Protein AF-A0A228IJ41-F1 (afdb_monomer)

Sequence (91 aa):
MTKSEFRARVFETARAKKLKVDQMQDGKDRIWFNLNSKKFLHADHIDSLFDLLRLPNLSRQAVNAEIERVAPGRPCTHKGMREIYEQIHRS

Solvent-accessible surface area (backbone atoms only — not comparable to full-atom values): 5377 Å² total; per-residue (Å²): 131,53,64,68,55,48,45,51,52,52,54,51,46,36,49,75,69,69,37,57,69,51,69,45,97,87,67,43,46,32,43,44,59,34,76,91,79,67,39,63,49,38,50,69,52,49,59,69,42,35,88,62,69,72,52,71,91,65,52,73,65,57,54,46,52,52,43,39,75,75,45,66,95,39,70,58,49,45,56,54,52,49,56,43,51,56,55,70,62,72,109

Mean predicted aligned error: 2.91 Å

Organism: NCBI:txid2015348

Radius of gyration: 12.0 Å; Cα contacts (8 Å, |Δi|>4): 103; chains: 1; bounding box: 31×25×35 Å

Nearest PDB structures (foldseek):
  4p40-assembly1_A  TM=5.061E-01  e=1.221E+00  Chlamydia pneumoniae
  6gx7-assembly1_G  TM=5.039E-01  e=1.665E+00  Chlamydia pneumoniae
  4qfg-assembly1_A  TM=5.362E-01  e=2.134E+00  Rattus norvegicus
  1ul7-assembly1_A  TM=6.593E-01  e=6.119E+00  Mus musculus
  5wi2-assembly2_B  TM=5.531E-01  e=8.342E+00  Homo sapiens

pLDDT: mean 93.28, std 5.95, range [55.28, 97.5]

Structure (mmCIF, N/CA/C/O backbone):
data_AF-A0A228IJ41-F1
#
_entry.id   AF-A0A228IJ41-F1
#
loop_
_atom_site.group_PDB
_atom_site.id
_atom_site.type_symbol
_atom_site.label_atom_id
_atom_site.label_alt_id
_atom_site.label_comp_id
_atom_site.label_asym_id
_atom_site.label_entity_id
_atom_site.label_seq_id
_atom_site.pdbx_PDB_ins_code
_atom_site.Cartn_x
_atom_site.Cartn_y
_atom_site.Cartn_z
_atom_site.occupancy
_atom_site.B_iso_or_equiv
_atom_site.auth_seq_id
_atom_site.auth_comp_id
_atom_site.auth_asym_id
_atom_site.auth_atom_id
_atom_site.pdbx_PDB_model_num
ATOM 1 N N . MET A 1 1 ? -16.364 1.410 4.252 1.00 90.38 1 MET A N 1
ATOM 2 C CA . MET A 1 1 ? -15.427 1.522 3.123 1.00 90.38 1 MET A CA 1
ATOM 3 C C . MET A 1 1 ? -15.469 0.235 2.319 1.00 90.38 1 MET A C 1
ATOM 5 O O . MET A 1 1 ? -15.181 -0.823 2.872 1.00 90.38 1 MET A O 1
ATOM 9 N N . THR A 1 2 ? -15.887 0.316 1.061 1.00 96.12 2 THR A N 1
ATOM 10 C CA . THR A 1 2 ? -15.863 -0.781 0.086 1.00 96.12 2 THR A CA 1
ATOM 11 C C . THR A 1 2 ? -14.445 -0.999 -0.454 1.00 96.12 2 THR A C 1
ATOM 13 O O . THR A 1 2 ? -13.552 -0.178 -0.238 1.00 96.12 2 THR A O 1
ATOM 16 N N . LYS A 1 3 ? -14.219 -2.108 -1.170 1.00 96.69 3 LYS A N 1
ATOM 17 C CA . LYS A 1 3 ? -12.914 -2.418 -1.777 1.00 96.69 3 LYS A CA 1
ATOM 18 C C . LYS A 1 3 ? -12.488 -1.358 -2.799 1.00 96.69 3 LYS A C 1
ATOM 20 O O . LYS A 1 3 ? -11.348 -0.904 -2.773 1.00 96.69 3 LYS A O 1
ATOM 25 N N . SER A 1 4 ? -13.419 -0.901 -3.639 1.00 95.88 4 SER A N 1
ATOM 26 C CA . SER A 1 4 ? -13.168 0.167 -4.612 1.00 95.88 4 SER A CA 1
ATOM 27 C C . SER A 1 4 ? -12.868 1.508 -3.941 1.00 95.88 4 SER A C 1
ATOM 29 O O . SER A 1 4 ? -11.927 2.181 -4.353 1.00 95.88 4 SER A O 1
ATOM 31 N N . GLU A 1 5 ? -13.602 1.871 -2.884 1.00 96.25 5 GLU A N 1
ATOM 32 C CA . GLU A 1 5 ? -13.339 3.080 -2.091 1.00 96.25 5 GLU A CA 1
ATOM 33 C C . GLU A 1 5 ? -11.967 3.029 -1.414 1.00 96.25 5 GLU A C 1
ATOM 35 O O . GLU A 1 5 ? -11.226 4.008 -1.446 1.00 96.25 5 GLU A O 1
ATOM 40 N N . PHE A 1 6 ? -11.603 1.884 -0.827 1.00 96.75 6 PHE A N 1
ATOM 41 C CA . PHE A 1 6 ? -10.290 1.694 -0.215 1.00 96.75 6 PHE A CA 1
ATOM 42 C C . PHE A 1 6 ? -9.177 1.871 -1.239 1.00 96.75 6 PHE A C 1
ATOM 44 O O . PHE A 1 6 ? -8.249 2.648 -1.017 1.00 96.75 6 PHE A O 1
ATOM 51 N N . ARG A 1 7 ? -9.298 1.206 -2.392 1.00 97.31 7 ARG A N 1
ATOM 52 C CA . ARG A 1 7 ? -8.341 1.343 -3.486 1.00 97.31 7 ARG A CA 1
ATOM 53 C C . ARG A 1 7 ? -8.219 2.799 -3.932 1.00 97.31 7 ARG A C 1
ATOM 55 O O . ARG A 1 7 ? -7.102 3.307 -3.994 1.00 97.31 7 ARG A O 1
ATOM 62 N N . ALA A 1 8 ? -9.336 3.483 -4.182 1.00 96.75 8 ALA A N 1
ATOM 63 C CA . ALA A 1 8 ? -9.334 4.893 -4.573 1.00 96.75 8 ALA A CA 1
ATOM 64 C C . ALA A 1 8 ? -8.595 5.760 -3.543 1.00 96.75 8 ALA A C 1
ATOM 66 O O . ALA A 1 8 ? -7.640 6.447 -3.904 1.00 96.75 8 ALA A O 1
ATOM 67 N N . ARG A 1 9 ? -8.925 5.622 -2.252 1.00 97.06 9 ARG A N 1
ATOM 68 C CA . ARG A 1 9 ? -8.260 6.358 -1.165 1.00 97.06 9 ARG A CA 1
ATOM 69 C C . ARG A 1 9 ? -6.763 6.075 -1.075 1.00 97.06 9 ARG A C 1
ATOM 71 O O . ARG A 1 9 ? -5.985 6.995 -0.832 1.00 97.06 9 ARG A O 1
ATOM 78 N N . VAL A 1 10 ? -6.334 4.831 -1.285 1.00 97.44 10 VAL A N 1
ATOM 79 C CA . VAL A 1 10 ? -4.909 4.461 -1.311 1.00 97.44 10 VAL A CA 1
ATOM 80 C C . VAL A 1 10 ? -4.172 5.183 -2.439 1.00 97.44 10 VAL A C 1
ATOM 82 O O . VAL A 1 10 ? -3.127 5.790 -2.197 1.00 97.44 10 VAL A O 1
ATOM 85 N N . PHE A 1 11 ? -4.723 5.175 -3.653 1.00 97.50 11 PHE A N 1
ATOM 86 C CA . PHE A 1 11 ? -4.110 5.848 -4.800 1.00 97.50 11 PHE A CA 1
ATOM 87 C C . PHE A 1 11 ? -4.154 7.378 -4.689 1.00 97.50 11 PHE A C 1
ATOM 89 O O . PHE A 1 11 ? -3.169 8.040 -5.014 1.00 97.50 11 PHE A O 1
ATOM 96 N N . GLU A 1 12 ? -5.246 7.956 -4.192 1.00 97.19 12 GLU A N 1
ATOM 97 C CA . GLU A 1 12 ? -5.354 9.392 -3.899 1.00 97.19 12 GLU A CA 1
ATOM 98 C C . GLU A 1 12 ? -4.325 9.830 -2.857 1.00 97.19 12 GLU A C 1
ATOM 100 O O . GLU A 1 12 ? -3.587 10.791 -3.074 1.00 97.19 12 GLU A O 1
ATOM 105 N N . THR A 1 13 ? -4.196 9.071 -1.767 1.00 97.00 13 THR A N 1
ATOM 106 C CA . THR A 1 13 ? -3.208 9.335 -0.716 1.00 97.00 13 THR A CA 1
ATOM 107 C C . THR A 1 13 ? -1.784 9.233 -1.257 1.00 97.00 13 THR A C 1
ATOM 109 O O . THR A 1 13 ? -0.934 10.064 -0.938 1.00 97.00 13 THR A O 1
ATOM 112 N N . ALA A 1 14 ? -1.504 8.249 -2.116 1.00 96.81 14 ALA A N 1
ATOM 113 C CA . ALA A 1 14 ? -0.205 8.121 -2.766 1.00 96.81 14 ALA A CA 1
ATOM 114 C C . ALA A 1 14 ? 0.126 9.341 -3.645 1.00 96.81 14 ALA A C 1
ATOM 116 O O . ALA A 1 14 ? 1.236 9.871 -3.553 1.00 96.81 14 ALA A O 1
ATOM 117 N N . ARG A 1 15 ? -0.842 9.833 -4.434 1.00 96.75 15 ARG A N 1
ATOM 118 C CA . ARG A 1 15 ? -0.697 11.062 -5.235 1.00 96.75 15 ARG A CA 1
ATOM 119 C C . ARG A 1 15 ? -0.480 12.291 -4.350 1.00 96.75 15 ARG A C 1
ATOM 121 O O . ARG A 1 15 ? 0.436 13.067 -4.612 1.00 96.75 15 ARG A O 1
ATOM 128 N N . ALA A 1 16 ? -1.245 12.436 -3.267 1.00 95.94 16 ALA A N 1
ATOM 129 C CA . ALA A 1 16 ? -1.084 13.528 -2.302 1.00 95.94 16 ALA A CA 1
ATOM 130 C C . ALA A 1 16 ? 0.307 13.518 -1.640 1.00 95.94 16 ALA A C 1
ATOM 132 O O . ALA A 1 16 ? 0.915 14.566 -1.429 1.00 95.94 16 ALA A O 1
ATOM 133 N N . LYS A 1 17 ? 0.865 12.326 -1.395 1.00 93.50 17 LYS A N 1
ATOM 134 C CA . LYS A 1 17 ? 2.240 12.125 -0.906 1.00 93.50 17 LYS A CA 1
ATOM 135 C C . LYS A 1 17 ? 3.314 12.261 -1.996 1.00 93.50 17 LYS A C 1
ATOM 137 O O . LYS A 1 17 ? 4.477 11.966 -1.729 1.00 93.50 17 LYS A O 1
ATOM 142 N N . LYS A 1 18 ? 2.951 12.705 -3.206 1.00 94.88 18 LYS A N 1
ATOM 143 C CA . LYS A 1 18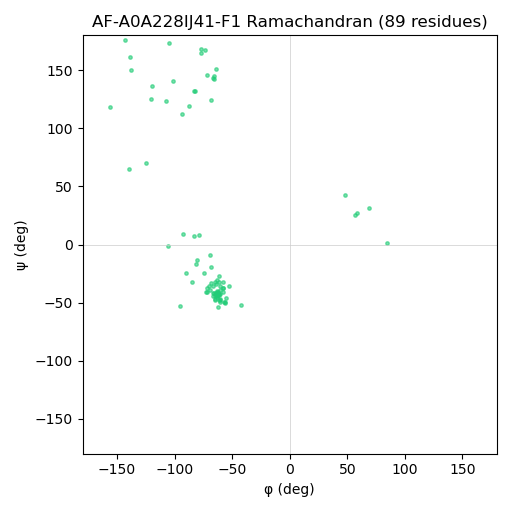 ? 3.844 12.871 -4.367 1.00 94.88 18 LYS A CA 1
ATOM 144 C C . LYS A 1 18 ? 4.583 11.585 -4.769 1.00 94.88 18 LYS A C 1
ATOM 146 O O . LYS A 1 18 ? 5.654 11.649 -5.370 1.00 94.88 18 LYS A O 1
ATOM 151 N N . LEU A 1 19 ? 4.024 10.414 -4.454 1.00 95.19 19 LEU A N 1
ATOM 152 C CA . LEU A 1 19 ? 4.516 9.152 -5.002 1.00 95.19 19 LEU A CA 1
ATOM 153 C C . LEU A 1 19 ? 4.138 9.071 -6.480 1.00 95.19 19 LEU A C 1
ATOM 155 O O . LEU A 1 19 ? 3.071 9.537 -6.888 1.00 95.19 19 LEU A O 1
ATOM 159 N N . LYS A 1 20 ? 4.996 8.446 -7.292 1.00 96.50 20 LYS A N 1
ATOM 160 C CA . LYS A 1 20 ? 4.657 8.205 -8.694 1.00 96.50 20 LYS A CA 1
ATOM 161 C C . LYS A 1 20 ? 3.524 7.183 -8.759 1.00 96.50 20 LYS A C 1
ATOM 163 O O . LYS A 1 20 ? 3.668 6.065 -8.261 1.00 96.50 20 LYS A O 1
ATOM 168 N N . VAL A 1 21 ? 2.440 7.572 -9.421 1.00 97.19 21 VAL A N 1
ATOM 169 C CA . VAL A 1 21 ? 1.323 6.704 -9.788 1.00 97.19 21 VAL A CA 1
ATOM 170 C C . VAL A 1 21 ? 1.196 6.724 -11.303 1.00 97.19 21 VAL A C 1
ATOM 172 O O . VAL A 1 21 ? 1.113 7.797 -11.896 1.00 97.19 21 VAL A O 1
ATOM 175 N N . ASP A 1 22 ? 1.224 5.554 -11.923 1.00 97.19 22 ASP A N 1
ATOM 176 C CA . ASP A 1 22 ? 1.033 5.371 -13.362 1.00 97.19 22 ASP A CA 1
ATOM 177 C C . ASP A 1 22 ? 0.239 4.087 -13.633 1.00 97.19 22 ASP A C 1
ATOM 179 O O . ASP A 1 22 ? -0.100 3.343 -12.709 1.00 97.19 22 ASP A O 1
ATOM 183 N N . GLN A 1 23 ? -0.070 3.848 -14.905 1.00 97.19 23 GLN A N 1
ATOM 184 C CA . GLN A 1 23 ? -0.801 2.672 -15.352 1.00 97.19 23 GLN A CA 1
ATOM 185 C C . GLN A 1 23 ? 0.162 1.644 -15.958 1.00 97.19 23 GLN A C 1
ATOM 187 O O . GLN A 1 23 ? 1.128 1.983 -16.647 1.00 97.19 23 GLN A O 1
ATOM 192 N N . MET A 1 24 ? -0.084 0.372 -15.670 1.00 94.88 24 MET A N 1
ATOM 193 C CA . MET A 1 24 ? 0.568 -0.768 -16.303 1.00 94.88 24 MET A CA 1
ATOM 194 C C . MET A 1 24 ? -0.015 -1.014 -17.701 1.00 94.88 24 MET A C 1
ATOM 196 O O . MET A 1 24 ? -1.079 -0.508 -18.046 1.00 94.88 24 MET A O 1
ATOM 200 N N . GLN A 1 25 ? 0.679 -1.815 -18.515 1.00 92.88 25 GLN A N 1
ATOM 201 C CA . GLN A 1 25 ? 0.233 -2.144 -19.875 1.00 92.88 25 GLN A CA 1
ATOM 202 C C . GLN A 1 25 ? -1.119 -2.878 -19.902 1.00 92.88 25 GLN A C 1
ATOM 204 O O . GLN A 1 25 ? -1.862 -2.756 -20.867 1.00 92.88 25 GLN A O 1
ATOM 209 N N . ASP A 1 26 ? -1.449 -3.607 -18.834 1.00 93.50 26 ASP A N 1
ATOM 210 C CA . ASP A 1 26 ? -2.729 -4.299 -18.649 1.00 93.50 26 ASP A CA 1
ATOM 211 C C . ASP A 1 26 ? -3.845 -3.387 -18.101 1.00 93.50 26 ASP A C 1
ATOM 213 O O . ASP A 1 26 ? -4.923 -3.865 -17.754 1.00 93.50 26 ASP A O 1
ATOM 217 N N . GLY A 1 27 ? -3.598 -2.078 -18.000 1.00 94.69 27 GLY A N 1
ATOM 218 C CA . GLY A 1 27 ? -4.571 -1.097 -17.530 1.00 94.69 27 GLY A CA 1
ATOM 219 C C . GLY A 1 27 ? -4.648 -0.944 -16.008 1.00 94.69 27 GLY A C 1
ATOM 220 O O . GLY A 1 27 ? -5.438 -0.132 -15.525 1.00 94.69 27 GLY A O 1
ATOM 221 N N . LYS A 1 28 ? -3.840 -1.667 -15.221 1.00 95.25 28 LYS A N 1
ATOM 222 C CA . LYS A 1 28 ? -3.864 -1.542 -13.755 1.00 95.25 28 LYS A CA 1
ATOM 223 C C . LYS A 1 28 ? -3.043 -0.356 -13.272 1.00 95.25 28 LYS A C 1
ATOM 225 O O . LYS A 1 28 ? -1.875 -0.213 -13.629 1.00 95.25 28 LYS A O 1
ATOM 230 N N . ASP A 1 29 ? -3.613 0.444 -12.380 1.00 96.75 29 ASP A N 1
ATOM 231 C CA . ASP A 1 29 ? -2.851 1.474 -11.675 1.00 96.75 29 ASP A CA 1
ATOM 232 C C . ASP A 1 29 ? -1.803 0.835 -10.752 1.00 96.75 29 ASP A C 1
ATOM 234 O O . ASP A 1 29 ? -2.048 -0.209 -10.133 1.00 96.75 29 ASP A O 1
ATOM 238 N N . ARG A 1 30 ? -0.643 1.485 -10.608 1.00 96.69 30 ARG A N 1
ATOM 239 C CA . ARG A 1 30 ? 0.386 1.125 -9.623 1.00 96.69 30 ARG A CA 1
ATOM 240 C C . ARG A 1 30 ? 1.002 2.335 -8.930 1.00 96.69 30 ARG A C 1
ATOM 242 O O . ARG A 1 30 ? 1.115 3.414 -9.500 1.00 96.69 30 ARG A O 1
ATOM 249 N N . 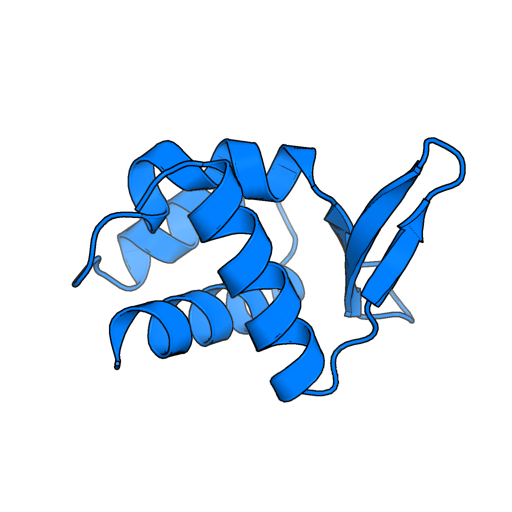ILE A 1 31 ? 1.429 2.125 -7.691 1.00 97.19 31 ILE A N 1
ATOM 250 C CA . ILE A 1 31 ? 2.135 3.089 -6.845 1.00 97.19 31 ILE A CA 1
ATOM 251 C C . ILE A 1 31 ? 3.589 2.657 -6.756 1.00 97.19 31 ILE A C 1
ATOM 253 O O . ILE A 1 31 ? 3.875 1.547 -6.304 1.00 97.19 31 ILE A O 1
ATOM 257 N N . TRP A 1 32 ? 4.513 3.535 -7.127 1.00 96.06 32 TRP A N 1
ATOM 258 C CA . TRP A 1 32 ? 5.940 3.304 -6.947 1.00 96.06 32 TRP A CA 1
ATOM 259 C C . TRP A 1 32 ? 6.397 3.780 -5.570 1.00 96.06 32 TRP A C 1
ATOM 261 O O . TRP A 1 32 ? 6.351 4.968 -5.258 1.00 96.06 32 TRP A O 1
ATOM 271 N N . PHE A 1 33 ? 6.914 2.850 -4.773 1.00 93.88 33 PHE A N 1
ATOM 272 C CA . PHE A 1 33 ? 7.556 3.136 -3.488 1.00 93.88 33 PHE A CA 1
ATOM 273 C C . PHE A 1 33 ? 9.061 3.369 -3.639 1.00 93.88 33 PHE A C 1
ATOM 275 O O . PHE A 1 33 ? 9.675 4.039 -2.813 1.00 93.88 33 PHE A O 1
ATOM 282 N N . ASN A 1 34 ? 9.665 2.821 -4.698 1.00 91.56 34 ASN A N 1
ATOM 283 C CA . ASN A 1 34 ? 11.047 3.090 -5.075 1.00 91.56 34 ASN A CA 1
ATOM 284 C C . ASN A 1 34 ? 11.248 2.808 -6.573 1.00 91.56 34 ASN A C 1
ATOM 286 O O . ASN A 1 34 ? 11.083 1.671 -7.019 1.00 91.56 34 ASN A O 1
ATOM 290 N N . LEU A 1 35 ? 11.620 3.835 -7.342 1.00 90.88 35 LEU A N 1
ATOM 291 C CA . LEU A 1 35 ? 11.846 3.716 -8.787 1.00 90.88 35 LEU A CA 1
ATOM 292 C C . LEU A 1 35 ? 13.130 2.941 -9.114 1.00 90.88 35 LEU A C 1
ATOM 294 O O . LEU A 1 35 ? 13.112 2.084 -9.993 1.00 90.88 35 LEU A O 1
ATOM 298 N N . ASN A 1 36 ? 14.210 3.176 -8.363 1.00 90.19 36 ASN A N 1
ATOM 299 C CA . ASN A 1 36 ? 15.523 2.569 -8.607 1.00 90.19 36 ASN A CA 1
ATOM 300 C C . ASN A 1 36 ? 15.493 1.047 -8.423 1.00 90.19 36 ASN A C 1
ATOM 302 O O . ASN A 1 36 ? 16.000 0.303 -9.255 1.00 90.19 36 ASN A O 1
ATOM 306 N N . SER A 1 37 ? 14.849 0.572 -7.354 1.00 88.19 37 SER A N 1
ATOM 307 C CA . SER A 1 37 ? 14.699 -0.867 -7.069 1.00 88.19 37 SER A CA 1
ATOM 308 C C . SER A 1 37 ? 13.408 -1.470 -7.632 1.00 88.19 37 SER A C 1
ATOM 310 O O . SER A 1 37 ? 13.060 -2.610 -7.315 1.00 88.19 37 SER A O 1
ATOM 312 N N . LYS A 1 38 ? 12.690 -0.699 -8.458 1.00 89.7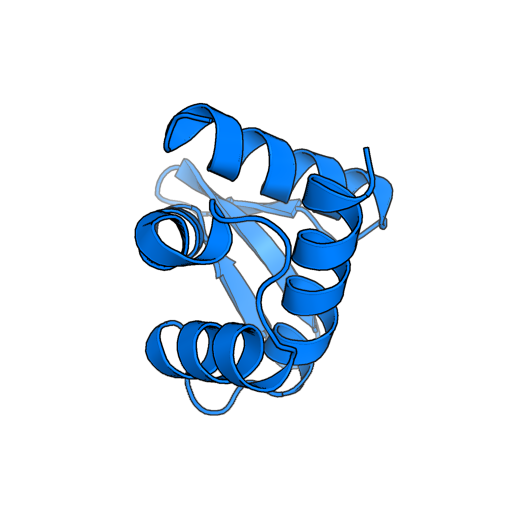5 38 LYS A N 1
ATOM 313 C CA . LYS A 1 38 ? 11.423 -1.057 -9.098 1.00 89.75 38 LYS A CA 1
ATOM 314 C C . LYS A 1 38 ? 10.387 -1.654 -8.136 1.00 89.75 38 LYS A C 1
ATOM 316 O O . LYS A 1 38 ? 9.717 -2.642 -8.442 1.00 89.75 38 LYS A O 1
ATOM 321 N N . LYS A 1 39 ? 10.258 -1.074 -6.943 1.00 91.31 39 LYS A N 1
ATOM 322 C CA . LYS A 1 39 ? 9.312 -1.536 -5.922 1.00 91.31 39 LYS A CA 1
ATOM 323 C C . LYS A 1 39 ? 8.012 -0.758 -6.057 1.00 91.31 39 LYS A C 1
ATOM 325 O O . LYS A 1 39 ? 7.971 0.445 -5.800 1.00 91.31 39 LYS A O 1
ATOM 330 N N . PHE A 1 40 ? 6.960 -1.461 -6.456 1.00 93.88 40 PHE A N 1
ATOM 331 C CA . PHE A 1 40 ? 5.618 -0.920 -6.624 1.00 93.88 40 PHE A CA 1
ATOM 332 C C . PHE A 1 40 ? 4.555 -1.889 -6.094 1.00 93.88 40 PHE A C 1
ATOM 334 O O . PHE A 1 40 ? 4.831 -3.080 -5.944 1.00 93.88 40 PHE A O 1
ATOM 341 N N . LEU A 1 41 ? 3.352 -1.371 -5.841 1.00 95.50 41 LEU A N 1
ATOM 342 C CA . LEU A 1 41 ? 2.122 -2.152 -5.665 1.00 95.50 41 LEU A CA 1
ATOM 343 C C . LEU A 1 41 ? 1.114 -1.723 -6.729 1.00 95.50 41 LEU A C 1
ATOM 345 O O . LEU A 1 41 ? 0.978 -0.530 -6.972 1.00 95.50 41 LEU A O 1
ATOM 349 N N . HIS A 1 42 ? 0.424 -2.673 -7.354 1.00 96.06 42 HIS A N 1
ATOM 350 C CA . HIS A 1 42 ? -0.640 -2.408 -8.324 1.00 96.06 42 HIS A CA 1
ATOM 351 C C . HIS A 1 42 ? -2.016 -2.657 -7.710 1.00 96.06 42 HIS A C 1
ATOM 353 O O . HIS A 1 42 ? -2.102 -3.186 -6.600 1.00 96.06 42 HIS A O 1
ATOM 359 N N . ALA A 1 43 ? -3.076 -2.316 -8.444 1.00 96.56 43 ALA A N 1
ATOM 360 C CA . ALA A 1 43 ? -4.469 -2.443 -8.019 1.00 96.56 43 ALA A CA 1
ATOM 361 C C . ALA A 1 43 ? -4.774 -3.764 -7.286 1.00 96.56 43 ALA A C 1
ATOM 363 O O . ALA A 1 43 ? -5.217 -3.712 -6.145 1.00 96.56 43 ALA A O 1
ATOM 364 N N . ASP A 1 44 ? -4.431 -4.925 -7.857 1.00 95.88 44 ASP A N 1
ATOM 365 C CA . ASP A 1 44 ? -4.745 -6.218 -7.218 1.00 95.88 44 ASP A CA 1
ATOM 366 C C . ASP A 1 44 ? -4.022 -6.442 -5.877 1.00 95.88 44 ASP A C 1
ATOM 368 O O . ASP A 1 44 ? -4.570 -7.068 -4.969 1.00 95.88 44 ASP A O 1
ATOM 372 N N . HIS A 1 45 ? -2.802 -5.914 -5.711 1.00 95.81 45 HIS A N 1
ATOM 373 C CA . HIS A 1 45 ? -2.117 -5.959 -4.417 1.00 95.81 45 HIS A CA 1
ATOM 374 C C . HIS A 1 45 ? -2.863 -5.100 -3.394 1.00 95.81 45 HIS A C 1
ATOM 376 O O . HIS A 1 45 ? -3.044 -5.520 -2.256 1.00 95.81 45 HIS A O 1
ATOM 382 N N . ILE A 1 46 ? -3.330 -3.916 -3.797 1.00 97.00 46 ILE A N 1
ATOM 383 C CA . ILE A 1 46 ? -4.121 -3.042 -2.923 1.00 97.00 46 ILE A CA 1
ATOM 384 C C . ILE A 1 46 ? -5.451 -3.709 -2.557 1.00 97.00 46 ILE A C 1
ATOM 386 O O . ILE A 1 46 ? -5.834 -3.718 -1.390 1.00 97.00 46 ILE A O 1
ATOM 390 N N . ASP A 1 47 ? -6.107 -4.345 -3.523 1.00 97.06 47 ASP A N 1
ATOM 391 C CA . ASP A 1 47 ? -7.339 -5.102 -3.307 1.00 97.06 47 ASP A CA 1
ATOM 392 C C . ASP A 1 47 ? -7.125 -6.309 -2.378 1.00 97.06 47 ASP A C 1
ATOM 394 O O . ASP A 1 47 ? -8.032 -6.663 -1.624 1.00 97.06 47 ASP A O 1
ATOM 398 N N . SER A 1 48 ? -5.925 -6.901 -2.385 1.00 97.00 48 SER A N 1
ATOM 399 C CA . SER A 1 48 ? -5.532 -7.998 -1.488 1.00 97.00 48 SER A CA 1
ATOM 400 C C . SER A 1 48 ? -5.267 -7.545 -0.052 1.00 97.00 48 SER A C 1
ATOM 402 O O . SER A 1 48 ? -5.376 -8.362 0.855 1.00 97.00 48 SER A O 1
ATOM 404 N N . LEU A 1 49 ? -4.926 -6.269 0.161 1.00 96.56 49 LEU A N 1
ATOM 405 C CA . LEU A 1 49 ? -4.737 -5.675 1.491 1.00 96.56 49 LEU A CA 1
ATOM 406 C C . LEU A 1 49 ? -6.066 -5.264 2.146 1.00 96.56 49 LEU A C 1
ATOM 408 O O . LEU A 1 49 ? -6.105 -4.996 3.348 1.00 96.56 49 LEU A O 1
ATOM 412 N N . PHE A 1 50 ? -7.143 -5.163 1.360 1.00 97.19 50 PHE A N 1
ATOM 413 C CA . PHE A 1 50 ? -8.412 -4.570 1.780 1.00 97.19 50 PHE A CA 1
ATOM 414 C C . PHE A 1 50 ? -8.995 -5.213 3.038 1.00 97.19 50 PHE A C 1
ATOM 416 O O . PHE A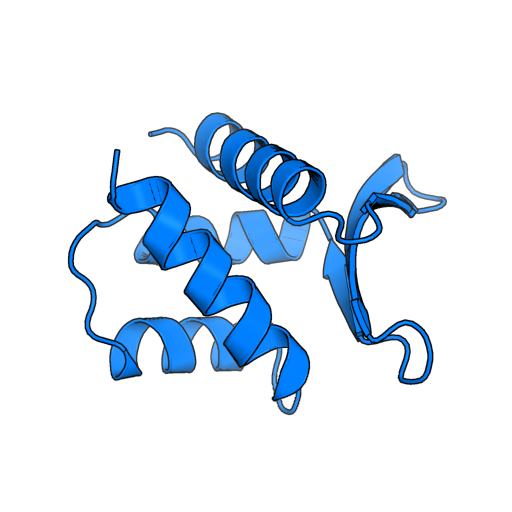 1 50 ? -9.429 -4.492 3.935 1.00 97.19 50 PHE A O 1
ATOM 423 N N . ASP A 1 51 ? -9.010 -6.545 3.110 1.00 94.75 51 ASP A N 1
ATOM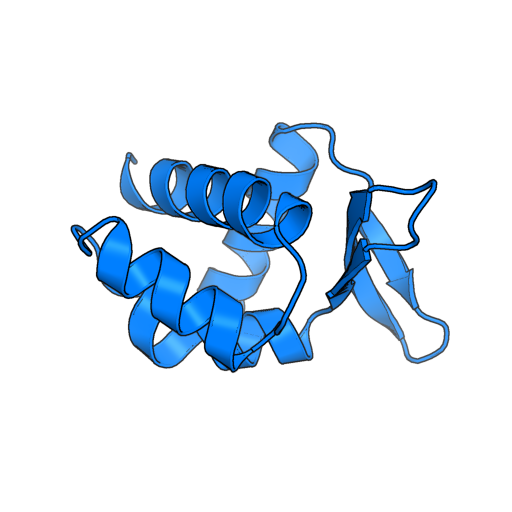 424 C CA . ASP A 1 51 ? -9.765 -7.268 4.137 1.00 94.75 51 ASP A CA 1
ATOM 425 C C . ASP A 1 51 ? -9.338 -6.876 5.553 1.00 94.75 51 ASP A C 1
ATOM 427 O O . ASP A 1 51 ? -10.201 -6.704 6.422 1.00 94.75 51 ASP A O 1
ATOM 431 N N . LEU A 1 52 ? -8.035 -6.641 5.747 1.00 95.88 52 LEU A N 1
ATOM 432 C CA . LEU A 1 52 ? -7.479 -6.172 7.008 1.00 95.88 52 LEU A CA 1
ATOM 433 C C . LEU A 1 52 ? -7.316 -4.647 7.041 1.00 95.88 52 LEU A C 1
ATOM 435 O O . LEU A 1 52 ? -7.830 -4.010 7.956 1.00 95.88 52 LEU A O 1
ATOM 439 N N . LEU A 1 53 ? -6.652 -4.027 6.054 1.00 96.25 53 LEU A N 1
ATOM 440 C CA . LEU A 1 53 ? -6.288 -2.599 6.116 1.00 96.25 53 LEU A CA 1
ATOM 441 C C . LEU A 1 53 ? -7.490 -1.648 6.015 1.00 96.25 53 LEU A C 1
ATOM 443 O O . LEU A 1 53 ? -7.334 -0.451 6.265 1.00 96.25 53 LEU A O 1
ATOM 447 N N . ARG A 1 54 ? -8.695 -2.141 5.704 1.00 95.75 54 ARG A N 1
ATOM 448 C CA . ARG A 1 54 ? -9.934 -1.358 5.848 1.00 95.75 54 ARG A CA 1
ATOM 449 C C . ARG A 1 54 ? -10.304 -1.063 7.304 1.00 95.75 54 ARG A C 1
ATOM 451 O O . ARG A 1 54 ? -11.140 -0.193 7.531 1.00 95.75 54 ARG A O 1
ATOM 458 N N . LEU A 1 55 ? -9.761 -1.814 8.264 1.00 95.38 55 LEU A N 1
ATOM 459 C CA . LEU A 1 55 ? -10.049 -1.654 9.687 1.00 95.38 55 LEU A CA 1
ATOM 460 C C . LEU A 1 55 ? -9.175 -0.532 10.274 1.00 95.38 55 LEU A C 1
ATOM 462 O O . LEU A 1 55 ? -7.961 -0.525 10.038 1.00 95.38 55 LEU A O 1
ATOM 466 N N . PRO A 1 56 ? -9.752 0.409 11.039 1.00 94.38 56 PRO A N 1
ATOM 467 C CA . PRO A 1 56 ? -8.977 1.436 11.723 1.00 94.38 56 PRO A CA 1
ATOM 468 C C . PRO A 1 56 ? -8.224 0.849 12.927 1.00 94.38 56 PRO A C 1
ATOM 470 O O . PRO 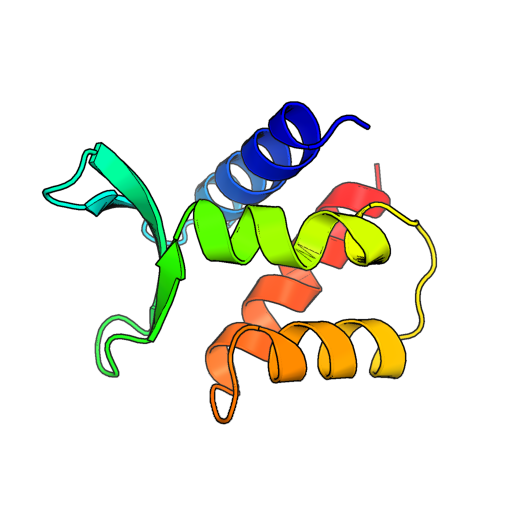A 1 56 ? -8.523 -0.253 13.388 1.00 94.38 56 PRO A O 1
ATOM 473 N N . ASN A 1 57 ? -7.278 1.618 13.472 1.00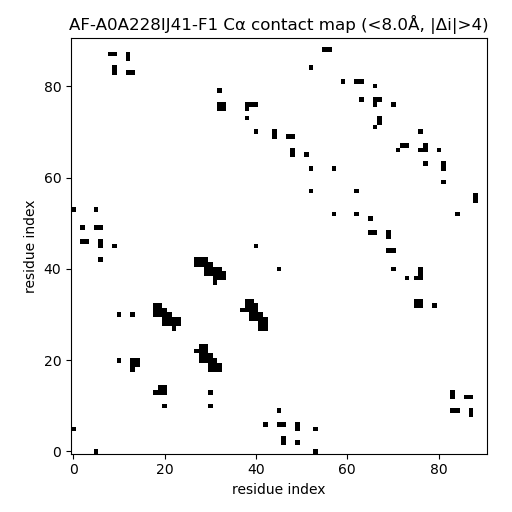 93.19 57 ASN A N 1
ATOM 474 C CA . ASN A 1 57 ? -6.584 1.331 14.737 1.00 93.19 57 ASN A CA 1
ATOM 475 C C . ASN A 1 57 ? -5.831 -0.012 14.796 1.00 93.19 57 ASN A C 1
ATOM 477 O O . ASN A 1 57 ? -5.625 -0.569 15.875 1.00 93.19 57 ASN A O 1
ATOM 481 N N . LEU A 1 58 ? -5.384 -0.537 13.653 1.00 95.38 58 LEU A N 1
ATOM 482 C CA . LEU A 1 58 ? -4.509 -1.704 13.629 1.00 95.38 58 LEU A CA 1
ATOM 483 C C . LEU A 1 58 ? -3.149 -1.363 14.236 1.00 95.38 58 LEU A C 1
ATOM 485 O O . LEU A 1 58 ? -2.590 -0.284 14.021 1.00 95.38 58 LEU A O 1
ATOM 489 N N . SER A 1 59 ? -2.573 -2.327 14.951 1.00 94.81 59 SER A N 1
ATOM 490 C CA . SER A 1 59 ? -1.205 -2.194 15.433 1.00 94.81 59 SER A CA 1
ATOM 491 C C . SER A 1 59 ? -0.231 -2.116 14.255 1.00 94.81 59 SER A C 1
ATOM 493 O O . SER A 1 59 ? -0.431 -2.723 13.199 1.00 94.81 59 SER A O 1
ATOM 495 N N . ARG A 1 60 ? 0.894 -1.421 14.456 1.00 92.44 60 ARG A N 1
ATOM 496 C CA . ARG A 1 60 ? 1.978 -1.363 13.464 1.00 92.44 60 ARG A CA 1
ATOM 497 C C . ARG A 1 60 ? 2.435 -2.757 13.022 1.00 92.44 60 ARG A C 1
ATOM 499 O O . ARG A 1 60 ? 2.786 -2.943 11.860 1.00 92.44 60 ARG A O 1
ATOM 506 N N . GLN A 1 61 ? 2.440 -3.720 13.943 1.00 94.19 61 GLN A N 1
ATOM 507 C CA . GLN A 1 61 ? 2.805 -5.103 13.657 1.00 94.19 61 GLN A CA 1
ATOM 508 C C . GLN A 1 61 ? 1.790 -5.772 12.726 1.00 94.19 61 GLN A C 1
ATOM 510 O O . GLN A 1 61 ? 2.209 -6.400 11.760 1.00 94.19 61 GLN A O 1
ATOM 515 N N . ALA A 1 62 ? 0.486 -5.592 12.963 1.00 95.19 62 ALA A N 1
ATOM 516 C CA . ALA A 1 62 ? -0.564 -6.154 12.113 1.00 95.19 62 ALA A CA 1
ATOM 517 C C . ALA A 1 62 ? -0.507 -5.578 10.689 1.00 95.19 62 ALA A C 1
ATOM 519 O O . ALA A 1 62 ? -0.528 -6.328 9.717 1.00 95.19 62 ALA A O 1
ATOM 520 N N . VAL A 1 63 ? -0.339 -4.256 10.566 1.00 94.94 63 VAL A N 1
ATOM 521 C CA . VAL A 1 63 ? -0.184 -3.587 9.263 1.00 94.94 63 VAL A CA 1
ATOM 522 C C . VAL A 1 63 ? 1.050 -4.109 8.527 1.00 94.94 63 VAL A C 1
ATOM 524 O O . VAL A 1 63 ? 0.967 -4.469 7.357 1.00 94.94 63 VAL A O 1
ATOM 527 N N . ASN A 1 64 ? 2.197 -4.193 9.206 1.00 93.62 64 ASN A N 1
ATOM 528 C CA . ASN A 1 64 ? 3.427 -4.697 8.597 1.00 93.62 64 ASN A CA 1
ATOM 529 C C . ASN A 1 64 ? 3.319 -6.167 8.172 1.00 93.62 64 ASN A C 1
ATOM 531 O O . ASN A 1 64 ? 3.826 -6.510 7.109 1.00 93.62 64 ASN A O 1
ATOM 535 N N . ALA A 1 65 ? 2.692 -7.018 8.989 1.00 94.44 65 ALA A N 1
ATOM 536 C CA . ALA A 1 65 ? 2.510 -8.435 8.681 1.00 94.44 65 ALA A CA 1
ATOM 537 C C . ALA A 1 65 ? 1.646 -8.626 7.430 1.00 94.44 65 ALA A C 1
ATOM 539 O O . ALA A 1 65 ? 1.960 -9.448 6.574 1.00 94.44 65 ALA A O 1
ATOM 540 N N . GLU A 1 66 ? 0.602 -7.816 7.285 1.00 95.94 66 GLU A N 1
ATOM 541 C CA . GLU A 1 66 ? -0.275 -7.879 6.123 1.00 95.94 66 GLU A CA 1
ATOM 542 C C . GLU A 1 66 ? 0.386 -7.335 4.851 1.00 95.94 66 GLU A C 1
ATOM 544 O O . GLU A 1 66 ? 0.233 -7.912 3.774 1.00 95.94 66 GLU A O 1
ATOM 549 N N . ILE A 1 67 ? 1.195 -6.276 4.968 1.00 93.56 67 ILE A N 1
ATOM 550 C CA . ILE A 1 67 ? 2.008 -5.804 3.842 1.00 93.56 67 ILE A CA 1
ATOM 551 C C . ILE A 1 67 ? 3.044 -6.864 3.440 1.00 93.56 67 ILE A C 1
ATOM 553 O O . ILE A 1 67 ? 3.202 -7.103 2.246 1.00 93.56 67 ILE A O 1
ATOM 557 N N . GLU A 1 68 ? 3.703 -7.534 4.395 1.00 94.06 68 GLU A N 1
ATOM 558 C CA . GLU A 1 68 ? 4.649 -8.627 4.107 1.00 94.06 68 GLU A CA 1
ATOM 559 C C . GLU A 1 68 ? 3.951 -9.784 3.378 1.00 94.06 68 GLU A C 1
ATOM 561 O O . GLU A 1 68 ? 4.480 -10.294 2.394 1.00 94.06 68 GLU A O 1
ATOM 566 N N . ARG A 1 69 ? 2.739 -10.164 3.809 1.00 94.56 69 ARG A N 1
ATOM 567 C CA . ARG A 1 69 ? 1.945 -11.235 3.186 1.00 94.56 69 ARG A CA 1
ATOM 568 C C . ARG A 1 69 ? 1.663 -10.961 1.707 1.00 94.56 69 ARG A C 1
ATOM 570 O O . ARG A 1 69 ? 1.715 -11.881 0.895 1.00 94.56 69 ARG A O 1
ATOM 577 N N . VAL A 1 70 ? 1.346 -9.714 1.357 1.00 91.44 70 VAL A N 1
ATOM 578 C CA . VAL A 1 70 ? 1.028 -9.317 -0.026 1.00 91.44 70 VAL A CA 1
ATOM 579 C C . VAL A 1 70 ? 2.285 -8.995 -0.839 1.00 91.44 70 VAL A C 1
ATOM 581 O O . VAL A 1 70 ? 2.313 -9.206 -2.050 1.00 91.44 70 VAL A O 1
ATOM 584 N N . ALA A 1 71 ? 3.327 -8.468 -0.200 1.00 87.31 71 ALA A N 1
ATOM 585 C CA . ALA A 1 71 ? 4.491 -7.900 -0.866 1.00 87.31 71 ALA A CA 1
ATOM 586 C C . ALA A 1 71 ? 5.807 -8.266 -0.148 1.00 87.31 71 ALA A C 1
ATOM 588 O O . ALA A 1 71 ? 6.513 -7.370 0.329 1.00 87.31 71 ALA A O 1
ATOM 589 N N . PRO A 1 72 ? 6.181 -9.558 -0.122 1.00 86.19 72 PRO A N 1
ATOM 590 C CA . PRO A 1 72 ? 7.255 -10.057 0.730 1.00 86.19 72 PRO A CA 1
ATOM 591 C C . PRO A 1 72 ? 8.634 -9.510 0.343 1.00 86.19 72 PRO A C 1
ATOM 593 O O . PRO A 1 72 ? 8.955 -9.355 -0.844 1.00 86.19 72 PRO A O 1
ATOM 596 N N . GLY A 1 73 ? 9.464 -9.225 1.349 1.00 79.19 73 GLY A N 1
ATOM 597 C CA . GLY A 1 73 ? 10.847 -8.769 1.180 1.00 79.19 73 GLY A CA 1
ATOM 598 C C . GLY A 1 73 ? 10.982 -7.361 0.584 1.00 79.19 73 GLY A C 1
ATOM 599 O O . GLY A 1 73 ? 11.924 -7.082 -0.170 1.00 79.19 73 GLY A O 1
ATOM 600 N N . ARG A 1 74 ? 10.031 -6.453 0.857 1.00 80.19 74 ARG A N 1
ATOM 601 C CA . ARG A 1 74 ? 9.998 -5.096 0.270 1.00 80.19 74 ARG A CA 1
ATOM 602 C C . ARG A 1 74 ? 9.933 -3.998 1.340 1.00 80.19 74 ARG A C 1
ATOM 604 O O . ARG A 1 74 ? 8.945 -3.272 1.418 1.00 80.19 74 ARG A O 1
ATOM 611 N N . PRO A 1 75 ? 11.005 -3.758 2.114 1.00 75.25 75 PRO A N 1
ATOM 612 C CA . PRO A 1 75 ? 10.973 -2.834 3.256 1.00 75.25 75 PRO A CA 1
ATOM 613 C C . PRO A 1 75 ? 10.552 -1.391 2.908 1.00 75.25 75 PRO A C 1
ATOM 615 O O . PRO A 1 75 ? 9.882 -0.729 3.702 1.00 75.25 75 PRO A O 1
ATOM 618 N N . CYS A 1 76 ? 10.877 -0.889 1.709 1.00 77.94 76 CYS A N 1
ATOM 619 C CA . CYS A 1 76 ? 10.416 0.434 1.260 1.00 77.94 76 CYS A CA 1
ATOM 620 C C . CYS A 1 76 ? 8.896 0.492 1.013 1.00 77.94 76 CYS A C 1
ATOM 622 O O . CYS A 1 76 ? 8.270 1.513 1.298 1.00 77.94 76 CYS A O 1
ATOM 624 N N . THR A 1 77 ? 8.294 -0.611 0.564 1.00 85.38 77 THR A N 1
ATOM 625 C CA . THR A 1 77 ? 6.841 -0.764 0.425 1.00 85.38 77 THR A CA 1
ATOM 626 C C . THR A 1 77 ? 6.158 -0.759 1.791 1.00 85.38 77 THR A C 1
ATOM 628 O O . THR A 1 77 ? 5.109 -0.142 1.939 1.00 85.38 77 THR A O 1
ATOM 631 N N . HIS A 1 78 ? 6.786 -1.337 2.820 1.00 87.06 78 HIS A N 1
ATOM 632 C CA . HIS A 1 78 ? 6.226 -1.377 4.175 1.00 87.06 78 HIS A CA 1
ATOM 633 C C . HIS A 1 78 ? 6.096 0.012 4.779 1.00 87.06 78 HIS A C 1
ATOM 635 O O . HIS A 1 78 ? 5.049 0.368 5.314 1.00 87.06 78 HIS A O 1
ATOM 641 N N . LYS A 1 79 ? 7.158 0.822 4.683 1.00 90.69 79 LYS A N 1
ATOM 642 C CA . LYS A 1 79 ? 7.124 2.195 5.191 1.00 90.69 79 LYS A CA 1
ATOM 643 C C . LYS A 1 79 ? 6.066 3.017 4.455 1.00 90.69 79 LYS A C 1
ATOM 645 O O . LYS A 1 79 ? 5.200 3.585 5.111 1.00 90.69 79 LYS A O 1
ATOM 650 N N . GLY A 1 80 ? 6.115 3.049 3.123 1.00 92.62 80 GLY A N 1
ATOM 651 C CA . GLY A 1 80 ? 5.200 3.881 2.344 1.00 92.62 80 GLY A CA 1
ATOM 652 C C . GLY A 1 80 ? 3.737 3.466 2.495 1.00 92.62 80 GLY A C 1
ATOM 653 O O . GLY A 1 80 ? 2.881 4.324 2.683 1.00 92.62 80 GLY A O 1
ATOM 654 N N . MET A 1 81 ? 3.444 2.163 2.476 1.00 95.25 81 MET A N 1
ATOM 655 C CA . MET A 1 81 ? 2.071 1.673 2.608 1.00 95.25 81 MET A CA 1
ATOM 656 C C . MET A 1 81 ? 1.516 1.881 4.022 1.00 95.25 81 MET A C 1
ATOM 658 O O . MET A 1 81 ? 0.349 2.230 4.178 1.00 95.25 81 MET A O 1
ATOM 662 N N . ARG A 1 82 ? 2.352 1.757 5.058 1.00 94.31 82 ARG A N 1
ATOM 663 C CA . ARG A 1 82 ? 1.957 2.088 6.432 1.00 94.31 82 ARG A CA 1
ATOM 664 C C . ARG A 1 82 ? 1.619 3.568 6.599 1.00 94.31 82 ARG A C 1
ATOM 666 O O . ARG A 1 82 ? 0.614 3.889 7.217 1.00 94.31 82 ARG A O 1
ATOM 673 N N . GLU A 1 83 ? 2.414 4.465 6.023 1.00 94.44 83 GLU A N 1
ATOM 674 C CA . GLU A 1 83 ? 2.104 5.899 6.056 1.00 94.44 83 GLU A CA 1
ATOM 675 C C . GLU A 1 83 ? 0.804 6.227 5.303 1.00 94.44 83 GLU A C 1
ATOM 677 O O . GLU A 1 83 ? 0.073 7.129 5.702 1.00 94.44 83 GLU A O 1
ATOM 682 N N . ILE A 1 84 ? 0.506 5.501 4.219 1.00 96.00 84 ILE A N 1
ATOM 683 C CA . ILE A 1 84 ? -0.781 5.611 3.519 1.00 96.00 84 ILE A CA 1
ATOM 684 C C . ILE A 1 84 ? -1.924 5.138 4.429 1.00 96.00 84 ILE A C 1
ATOM 686 O O . ILE A 1 84 ? -2.921 5.841 4.555 1.00 96.00 84 ILE A O 1
ATOM 690 N N . TYR A 1 85 ? -1.772 3.991 5.098 1.00 96.00 85 TYR A N 1
ATOM 691 C CA . TYR A 1 85 ? -2.757 3.478 6.055 1.00 96.00 85 TYR A CA 1
ATOM 692 C C . TYR A 1 85 ? -3.052 4.491 7.171 1.00 96.00 85 TYR A C 1
ATOM 694 O O . TYR A 1 85 ? -4.211 4.811 7.424 1.00 96.00 85 TYR A O 1
ATOM 702 N N . GLU A 1 86 ? -2.008 5.044 7.792 1.00 94.56 86 GLU A N 1
ATOM 703 C CA . GLU A 1 86 ? -2.142 6.046 8.855 1.00 94.56 86 GLU A CA 1
ATOM 704 C 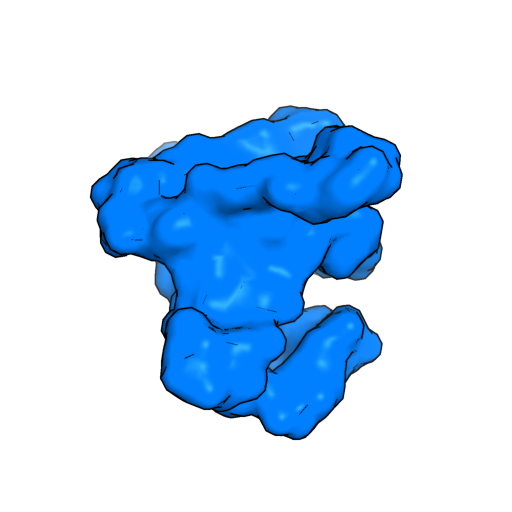C . GLU A 1 86 ? -2.914 7.287 8.375 1.00 94.56 86 GLU A C 1
ATOM 706 O O . GLU A 1 86 ? -3.720 7.828 9.124 1.00 94.56 86 GLU A O 1
ATOM 711 N N . GLN A 1 87 ? -2.716 7.720 7.125 1.00 94.62 87 GLN A N 1
ATOM 712 C CA . GLN A 1 87 ? -3.425 8.868 6.558 1.00 94.62 87 GLN A CA 1
ATOM 713 C C . GLN A 1 87 ? -4.902 8.566 6.256 1.00 94.62 87 GLN A C 1
ATOM 715 O O . GLN A 1 87 ? -5.757 9.403 6.536 1.00 94.62 87 GLN A O 1
ATOM 720 N N . ILE A 1 88 ? -5.209 7.379 5.718 1.00 94.31 88 ILE A N 1
ATOM 721 C CA . ILE A 1 88 ? -6.584 6.967 5.378 1.00 94.31 88 ILE A CA 1
ATOM 722 C C . ILE A 1 88 ? -7.486 6.916 6.618 1.00 94.31 88 ILE A C 1
ATOM 724 O O . ILE A 1 88 ? -8.679 7.191 6.504 1.00 94.31 88 ILE A O 1
ATOM 728 N N . HIS A 1 89 ? -6.920 6.572 7.779 1.00 92.38 89 HIS A N 1
ATOM 729 C CA . HIS A 1 89 ? -7.655 6.377 9.036 1.00 92.38 89 HIS A CA 1
ATOM 730 C C . HIS A 1 89 ? -7.480 7.507 10.060 1.00 92.38 89 HIS A C 1
ATOM 732 O O . HIS A 1 89 ? -8.061 7.438 11.138 1.00 92.38 89 HIS A O 1
ATOM 738 N N . ARG A 1 90 ? -6.684 8.541 9.756 1.00 83.81 90 ARG A N 1
ATOM 739 C CA . AR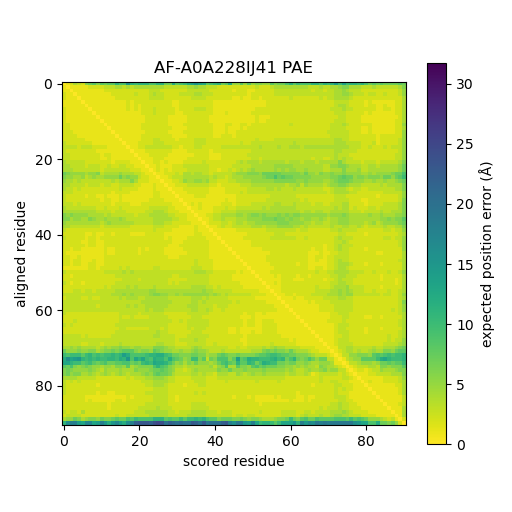G A 1 90 ? -6.568 9.758 10.586 1.00 83.81 90 ARG A CA 1
ATOM 740 C C . ARG A 1 90 ? -7.703 10.763 10.371 1.00 83.81 90 ARG A C 1
ATOM 742 O O . ARG A 1 90 ? -7.770 11.724 11.132 1.00 83.81 90 ARG A O 1
ATOM 749 N N . SER A 1 91 ? -8.498 10.588 9.312 1.00 55.28 91 SER A N 1
ATOM 750 C CA . SER A 1 91 ? -9.559 11.517 8.889 1.00 55.28 91 SER A CA 1
ATOM 751 C C . SER A 1 91 ? -10.928 11.080 9.386 1.00 55.28 91 SER A C 1
ATOM 753 O O . SER A 1 91 ? -11.198 9.860 9.317 1.00 55.28 91 SER A O 1
#

Secondary structure (DSSP, 8-state):
--HHHHHHHHHHHHHHTT-EEEE-TTS-EEEEEETTTTEEEEHHHHHHHHHHHTSSS--HHHHHHHHHHHSTT-HHHHHHHHHHHHHHH--

Foldseek 3Di:
DDLVVQLVLLVVLLVVVVFDWDADPVGWIWTDLDPVVRDIDTSVLSSQLCVPLVDPPDDLVVQQVSQCVSRNPRVSSSVSSVVSSCVSRVD